Protein AF-A0A661HSV6-F1 (afdb_monomer_lite)

Radius of gyration: 14.15 Å; chains: 1; bounding box: 38×28×32 Å

Secondary structure (DSSP, 8-state):
--TT-EEEEE--TT--------SEEEEE-SSPPHHHHHHHHHHHH-TTSSTTS--S--THHHHHHHHTT-EEEEE-S-HHHHHHHHHHHHHTT-EEEEESSHHHHHHHHHTS----

Structure (mmCIF, N/CA/C/O backbone):
data_AF-A0A661HSV6-F1
#
_entry.id   AF-A0A661HSV6-F1
#
loop_
_atom_site.group_PDB
_atom_site.id
_atom_site.type_symbol
_atom_site.label_atom_id
_atom_site.label_alt_id
_atom_site.label_comp_id
_atom_site.label_asym_id
_atom_site.label_entity_id
_atom_site.label_seq_id
_atom_site.pdbx_PDB_ins_code
_atom_site.Cartn_x
_atom_site.Cartn_y
_atom_site.Cartn_z
_atom_site.occupancy
_atom_site.B_iso_or_equiv
_atom_site.auth_seq_id
_atom_site.auth_comp_id
_atom_site.auth_asym_id
_atom_site.auth_atom_id
_atom_site.pdbx_PDB_model_num
ATOM 1 N N . MET A 1 1 ? 2.241 -13.209 13.735 1.00 49.16 1 MET A N 1
ATOM 2 C CA . MET A 1 1 ? 1.750 -12.166 12.814 1.00 49.16 1 MET A CA 1
ATOM 3 C C . MET A 1 1 ? 0.244 -12.245 12.819 1.00 49.16 1 MET A C 1
ATOM 5 O O . MET A 1 1 ? -0.278 -13.346 12.688 1.00 49.16 1 MET A O 1
ATOM 9 N N . ASP A 1 2 ? -0.404 -11.119 13.100 1.00 47.78 2 ASP A N 1
ATOM 10 C CA . ASP A 1 2 ? -1.848 -11.024 13.298 1.00 47.78 2 ASP A CA 1
ATOM 11 C C . ASP A 1 2 ? -2.628 -11.485 12.070 1.00 47.78 2 ASP A C 1
ATOM 13 O O . ASP A 1 2 ? -2.410 -10.986 10.969 1.00 47.78 2 ASP A O 1
ATOM 17 N N . ALA A 1 3 ? -3.604 -12.365 12.287 1.00 53.62 3 ALA A N 1
ATOM 18 C CA . ALA A 1 3 ? -4.570 -12.800 11.275 1.00 53.62 3 ALA A CA 1
ATOM 19 C C . ALA A 1 3 ? -5.486 -11.661 10.764 1.00 53.62 3 ALA A C 1
ATOM 21 O O . ALA A 1 3 ? -6.342 -11.900 9.922 1.00 53.62 3 ALA A O 1
ATOM 22 N N . LYS A 1 4 ? -5.325 -10.435 11.284 1.00 69.62 4 LYS A N 1
ATOM 23 C CA . LYS A 1 4 ? -6.091 -9.239 10.905 1.00 69.62 4 LYS A CA 1
ATOM 24 C C . LYS A 1 4 ? -5.393 -8.339 9.886 1.00 69.62 4 LYS A C 1
ATOM 26 O O . LYS A 1 4 ? -6.044 -7.441 9.371 1.00 69.62 4 LYS A O 1
ATOM 31 N N . LYS A 1 5 ? -4.096 -8.536 9.632 1.00 80.12 5 LYS A N 1
ATOM 32 C CA . LYS A 1 5 ? -3.353 -7.706 8.679 1.00 80.12 5 LYS A CA 1
ATOM 33 C C . LYS A 1 5 ? -3.493 -8.248 7.265 1.00 80.12 5 LYS A C 1
ATOM 35 O O . LYS A 1 5 ? -3.501 -9.467 7.057 1.00 80.12 5 LYS A O 1
ATOM 40 N N . SER A 1 6 ? -3.551 -7.328 6.320 1.00 88.12 6 SER A N 1
ATOM 41 C CA . SER A 1 6 ? -3.568 -7.610 4.892 1.00 88.12 6 SER A CA 1
ATOM 42 C C . SER A 1 6 ? -2.216 -7.257 4.276 1.00 88.12 6 SER A C 1
ATOM 44 O O . SER A 1 6 ? -1.469 -6.487 4.859 1.00 88.12 6 SER A O 1
ATOM 46 N N . VAL A 1 7 ? -1.876 -7.844 3.130 1.00 89.25 7 VAL A N 1
ATOM 47 C CA . VAL A 1 7 ? -0.679 -7.499 2.350 1.00 89.25 7 VAL A CA 1
ATOM 48 C C . VAL A 1 7 ? -1.051 -7.431 0.877 1.00 89.25 7 VAL A C 1
ATOM 50 O O . VAL A 1 7 ? -1.634 -8.368 0.323 1.00 89.25 7 VAL A O 1
ATOM 53 N N . LEU A 1 8 ? -0.656 -6.342 0.223 1.00 89.94 8 LEU A N 1
ATOM 54 C CA . LEU A 1 8 ? -0.701 -6.208 -1.226 1.00 89.94 8 LEU A CA 1
ATOM 55 C C . LEU A 1 8 ? 0.716 -6.297 -1.792 1.00 89.94 8 LEU A C 1
ATOM 57 O O . LEU A 1 8 ? 1.574 -5.486 -1.462 1.00 89.94 8 LEU A O 1
ATOM 61 N N . ILE A 1 9 ? 0.954 -7.270 -2.665 1.00 89.38 9 ILE A N 1
ATOM 62 C CA . ILE A 1 9 ? 2.234 -7.426 -3.358 1.00 89.38 9 ILE A CA 1
ATOM 63 C C . ILE A 1 9 ? 2.065 -6.960 -4.799 1.00 89.38 9 ILE A C 1
ATOM 65 O O . ILE A 1 9 ? 1.241 -7.497 -5.540 1.00 89.38 9 ILE A O 1
ATOM 69 N N . ILE A 1 10 ? 2.877 -5.990 -5.202 1.00 87.56 10 ILE A N 1
ATOM 70 C CA . ILE A 1 10 ? 2.979 -5.528 -6.583 1.00 87.56 10 ILE A CA 1
ATOM 71 C C . ILE A 1 10 ? 4.306 -6.039 -7.134 1.00 87.56 10 ILE A C 1
ATOM 73 O O . ILE A 1 10 ? 5.365 -5.601 -6.696 1.00 87.56 10 ILE A O 1
ATOM 77 N N . CYS A 1 11 ? 4.266 -7.002 -8.051 1.00 82.75 11 CYS A N 1
ATOM 78 C CA . CYS A 1 11 ? 5.484 -7.589 -8.609 1.00 82.75 11 CYS A CA 1
ATOM 79 C C . CYS A 1 11 ? 5.246 -8.191 -9.995 1.00 82.75 11 CYS A C 1
ATOM 81 O O . CYS A 1 11 ? 4.124 -8.543 -10.345 1.00 82.75 11 CYS A O 1
ATOM 83 N N . ASP A 1 12 ? 6.312 -8.345 -10.779 1.00 79.25 12 ASP A N 1
ATOM 84 C CA . ASP A 1 12 ? 6.247 -9.043 -12.066 1.00 79.25 12 ASP A CA 1
ATOM 85 C C . ASP A 1 12 ? 5.903 -10.537 -11.869 1.00 79.25 12 ASP A C 1
ATOM 87 O O . ASP A 1 12 ? 6.310 -11.165 -10.885 1.00 79.25 12 ASP A O 1
ATOM 91 N N . ILE A 1 13 ? 5.194 -11.134 -12.832 1.00 67.25 13 ILE A N 1
ATOM 92 C CA . ILE A 1 13 ? 4.794 -12.546 -12.849 1.00 67.25 13 ILE A CA 1
ATOM 93 C C . ILE A 1 13 ? 5.990 -13.503 -12.798 1.00 67.25 13 ILE A C 1
ATOM 95 O O . ILE A 1 13 ? 5.830 -14.660 -12.401 1.00 67.25 13 ILE A O 1
ATOM 99 N N . PHE A 1 14 ? 7.177 -13.032 -13.186 1.00 66.50 14 PHE A N 1
ATOM 100 C CA . PHE A 1 14 ? 8.424 -13.791 -13.110 1.00 66.50 14 PHE A CA 1
ATOM 101 C C . PHE A 1 14 ? 9.001 -13.859 -11.686 1.00 66.50 14 PHE A C 1
ATOM 103 O O . PHE A 1 14 ? 9.788 -14.757 -11.390 1.00 66.50 14 PHE A O 1
ATOM 110 N N . MET A 1 15 ? 8.566 -12.988 -10.769 1.00 63.72 15 MET A N 1
ATOM 111 C CA . MET A 1 15 ? 8.971 -12.982 -9.358 1.00 63.72 15 MET A CA 1
ATOM 112 C C . MET A 1 15 ? 7.988 -13.785 -8.489 1.00 63.72 15 MET A C 1
ATOM 114 O O . MET A 1 15 ? 7.386 -13.285 -7.537 1.00 63.72 15 MET A O 1
ATOM 118 N N . ARG A 1 16 ? 7.801 -15.075 -8.797 1.00 61.06 16 ARG A N 1
ATOM 119 C CA . ARG A 1 16 ? 7.007 -15.986 -7.950 1.00 61.06 16 ARG A CA 1
ATOM 120 C C . ARG A 1 16 ? 7.857 -16.588 -6.834 1.00 61.06 16 ARG A C 1
ATOM 122 O O . ARG A 1 16 ? 8.198 -17.763 -6.865 1.00 61.06 16 ARG A O 1
ATOM 129 N N . GLY A 1 17 ? 8.164 -15.779 -5.825 1.00 66.31 17 GLY A N 1
ATOM 130 C CA . GLY A 1 17 ? 8.555 -16.297 -4.513 1.00 66.31 17 GLY A CA 1
ATOM 131 C C . GLY A 1 17 ? 7.337 -16.813 -3.739 1.00 66.31 17 GLY A C 1
ATOM 132 O O . GLY A 1 17 ? 6.224 -16.279 -3.882 1.00 66.31 17 GLY A O 1
ATOM 133 N N . GLU A 1 18 ? 7.534 -17.836 -2.904 1.00 70.38 18 GLU A N 1
ATOM 134 C CA . GLU A 1 18 ? 6.531 -18.231 -1.912 1.00 70.38 18 GLU A CA 1
ATOM 135 C C . GLU A 1 18 ? 6.307 -17.072 -0.932 1.00 70.38 18 GLU A C 1
ATOM 137 O O . GLU A 1 18 ? 7.252 -16.520 -0.369 1.00 70.38 18 GLU A O 1
ATOM 142 N N . CYS A 1 19 ? 5.047 -16.675 -0.738 1.00 77.19 19 CYS A N 1
ATOM 143 C CA . CYS A 1 19 ? 4.696 -15.730 0.316 1.00 77.19 19 CYS A CA 1
ATOM 144 C C . CYS A 1 19 ? 4.299 -16.538 1.548 1.00 77.19 19 CYS A C 1
ATOM 146 O O . CYS A 1 19 ? 3.305 -17.257 1.522 1.00 77.19 19 CYS A O 1
ATOM 148 N N . ILE A 1 20 ? 5.076 -16.410 2.620 1.00 82.31 20 ILE A N 1
ATOM 149 C CA . ILE A 1 20 ? 4.834 -17.097 3.898 1.00 82.31 20 ILE A CA 1
ATOM 150 C C . ILE A 1 20 ? 3.917 -16.299 4.843 1.00 82.31 20 ILE A C 1
ATOM 152 O O . ILE A 1 20 ? 3.734 -16.675 6.004 1.00 82.31 20 ILE A O 1
ATOM 156 N N . PHE A 1 21 ? 3.359 -15.179 4.372 1.00 83.31 21 PHE A N 1
ATOM 157 C CA . PHE A 1 21 ? 2.415 -14.371 5.137 1.00 83.31 21 PHE A CA 1
ATOM 158 C C . PHE A 1 21 ? 1.111 -15.148 5.347 1.00 83.31 21 PHE A C 1
ATOM 160 O O . PHE A 1 21 ? 0.534 -15.671 4.400 1.00 83.31 21 PHE A O 1
ATOM 167 N N . LYS A 1 22 ? 0.653 -15.231 6.601 1.00 80.06 22 LYS A N 1
ATOM 168 C CA . LYS A 1 22 ? -0.500 -16.060 6.997 1.00 80.06 22 LYS A CA 1
ATOM 169 C C . LYS A 1 22 ? -1.848 -15.321 7.022 1.00 80.06 22 LYS A C 1
ATOM 171 O O . LYS A 1 22 ? -2.850 -15.949 7.343 1.00 80.06 22 LYS A O 1
ATOM 176 N N . GLY A 1 23 ? -1.867 -14.012 6.771 1.00 80.00 23 GLY A N 1
ATOM 177 C CA . GLY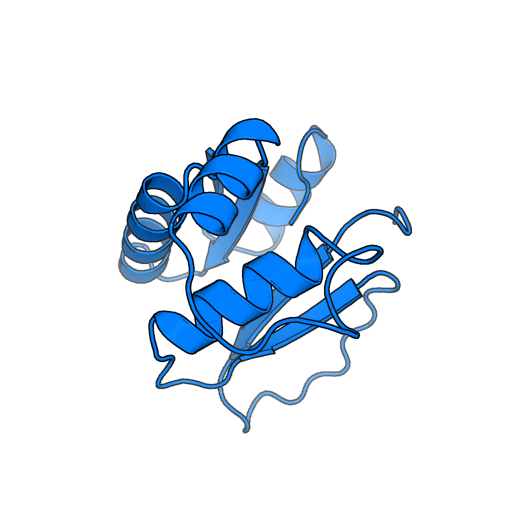 A 1 23 ? -3.095 -13.212 6.672 1.00 80.00 23 GLY A CA 1
ATOM 178 C C . GLY A 1 23 ? -3.608 -13.099 5.232 1.00 80.00 23 GLY A C 1
ATOM 179 O O . GLY A 1 23 ? -3.255 -13.910 4.376 1.00 80.00 23 GLY A O 1
ATOM 180 N N . ASN A 1 24 ? -4.416 -12.075 4.956 1.00 85.38 24 ASN A N 1
ATOM 181 C CA . ASN A 1 24 ? -4.962 -11.840 3.618 1.00 85.38 24 ASN A CA 1
ATOM 182 C C . ASN A 1 24 ? -3.878 -11.298 2.683 1.00 85.38 24 ASN A C 1
ATOM 184 O O . ASN A 1 24 ? -3.264 -10.276 2.978 1.00 85.38 24 ASN A O 1
ATOM 188 N N . VAL A 1 25 ? -3.651 -11.960 1.548 1.00 87.69 25 VAL A N 1
ATOM 189 C CA . VAL A 1 25 ? -2.652 -11.536 0.557 1.00 87.69 25 VAL A CA 1
ATOM 190 C C . VAL A 1 25 ? -3.308 -11.373 -0.804 1.00 87.69 25 VAL A C 1
ATOM 192 O O . VAL A 1 25 ? -3.933 -12.305 -1.309 1.00 87.69 25 VAL A O 1
ATOM 195 N N . LYS A 1 26 ? -3.092 -10.221 -1.438 1.00 88.94 26 LYS A N 1
ATOM 196 C CA . LYS A 1 26 ? -3.383 -9.995 -2.858 1.00 88.94 26 LYS A CA 1
ATOM 197 C C . LYS A 1 26 ? -2.094 -9.735 -3.619 1.00 88.94 26 LYS A C 1
ATOM 199 O O . LYS A 1 26 ? -1.133 -9.191 -3.080 1.00 88.94 26 LYS A O 1
ATOM 204 N N . ARG A 1 27 ? -2.084 -10.136 -4.889 1.00 89.19 27 ARG A N 1
ATOM 205 C CA . ARG A 1 27 ? -0.983 -9.878 -5.817 1.00 89.19 27 ARG A CA 1
ATOM 206 C C . ARG A 1 27 ? -1.510 -9.170 -7.053 1.00 89.19 27 ARG A C 1
ATOM 208 O O . ARG A 1 27 ? -2.505 -9.619 -7.619 1.00 89.19 27 ARG A O 1
ATOM 215 N N . LEU A 1 28 ? -0.830 -8.110 -7.469 1.00 88.38 28 LEU A N 1
ATOM 216 C CA . LEU A 1 28 ? -1.075 -7.411 -8.725 1.00 88.38 28 LEU A CA 1
ATOM 217 C C . LEU A 1 28 ? 0.194 -7.444 -9.570 1.00 88.38 28 LEU A C 1
ATOM 219 O O . LEU A 1 28 ? 1.297 -7.268 -9.051 1.00 88.38 28 LEU A O 1
ATOM 223 N N . ASN A 1 29 ? 0.021 -7.662 -10.871 1.00 86.12 29 ASN A N 1
ATOM 224 C CA . ASN A 1 29 ? 1.128 -7.677 -11.817 1.00 86.12 29 ASN A CA 1
ATOM 225 C C . ASN A 1 29 ? 1.121 -6.368 -12.616 1.00 86.12 29 ASN A C 1
ATOM 227 O O . ASN A 1 29 ? 0.065 -5.987 -13.120 1.00 86.12 29 ASN A O 1
ATOM 231 N N . PRO A 1 30 ? 2.266 -5.689 -12.769 1.00 82.75 30 PRO A N 1
ATOM 232 C CA . PRO A 1 30 ? 2.394 -4.585 -13.710 1.00 82.75 30 PRO A CA 1
ATOM 233 C C . PRO A 1 30 ? 2.087 -5.007 -15.165 1.00 82.75 30 PRO A C 1
ATOM 235 O O . PRO A 1 30 ? 2.393 -6.141 -15.539 1.00 82.75 30 PRO A O 1
ATOM 238 N N . PRO A 1 31 ? 1.550 -4.104 -16.010 1.00 84.50 31 PRO A N 1
ATOM 239 C CA . PRO A 1 31 ? 1.111 -2.748 -15.676 1.00 84.50 31 PRO A CA 1
ATOM 240 C C . PRO A 1 31 ? -0.198 -2.770 -14.874 1.00 84.50 31 PRO A C 1
ATOM 242 O O . PRO A 1 31 ? -1.154 -3.423 -15.271 1.00 84.50 31 PRO A O 1
ATOM 245 N N . ILE A 1 32 ? -0.238 -2.035 -13.760 1.00 82.25 32 ILE A N 1
ATOM 246 C CA . ILE A 1 32 ? -1.409 -1.996 -12.875 1.00 82.25 32 ILE A CA 1
ATOM 247 C C . ILE A 1 32 ? -2.334 -0.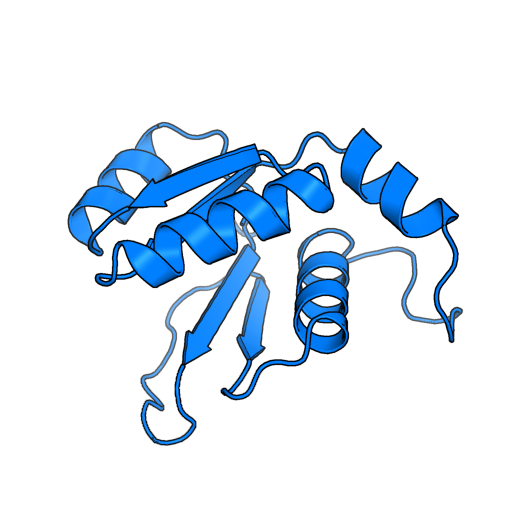869 -13.310 1.00 82.25 32 ILE A C 1
ATOM 249 O O . ILE A 1 32 ? -1.926 0.296 -13.348 1.00 82.25 32 ILE A O 1
ATOM 253 N N . LEU A 1 33 ? -3.592 -1.199 -13.592 1.00 81.06 33 LEU A N 1
ATOM 254 C CA . LEU A 1 33 ? -4.625 -0.194 -13.795 1.00 81.06 33 LEU A CA 1
ATOM 255 C C . LEU A 1 33 ? -5.071 0.381 -12.438 1.00 81.06 33 LEU A C 1
ATOM 257 O O . LEU A 1 33 ? -5.215 -0.371 -11.471 1.00 81.06 33 LEU A O 1
ATOM 261 N N . PRO A 1 34 ? -5.375 1.691 -12.341 1.00 76.12 34 PRO A N 1
ATOM 262 C CA . PRO A 1 34 ? -5.858 2.289 -11.093 1.00 76.12 34 PRO A CA 1
ATOM 263 C C . PRO A 1 34 ? -7.080 1.577 -10.495 1.00 76.12 34 PRO A C 1
ATOM 265 O O . PRO A 1 34 ? -7.207 1.487 -9.277 1.00 76.12 34 PRO A O 1
ATOM 268 N N . THR A 1 35 ? -7.957 1.037 -11.346 1.00 78.50 35 THR A N 1
ATOM 269 C CA . THR A 1 35 ? -9.136 0.267 -10.928 1.00 78.50 35 THR A CA 1
ATOM 270 C C . THR A 1 35 ? -8.762 -1.060 -10.275 1.00 78.50 35 THR A C 1
ATOM 272 O O . THR A 1 35 ? -9.342 -1.410 -9.258 1.00 78.50 35 THR A O 1
ATOM 275 N N . GLU A 1 36 ? -7.757 -1.769 -10.795 1.00 84.12 36 GLU A N 1
ATOM 276 C CA . GLU A 1 36 ? -7.307 -3.051 -10.231 1.00 84.12 36 GLU A CA 1
ATOM 277 C C . GLU A 1 36 ? -6.660 -2.864 -8.858 1.00 84.12 36 GLU A C 1
ATOM 279 O O . GLU A 1 36 ? -6.860 -3.670 -7.949 1.00 84.12 36 GLU A O 1
ATOM 284 N N . LEU A 1 37 ? -5.902 -1.776 -8.697 1.00 83.06 37 LEU A N 1
ATOM 285 C CA . LEU A 1 37 ? -5.325 -1.401 -7.411 1.00 83.06 37 LEU A CA 1
ATOM 286 C C . LEU A 1 37 ? -6.409 -1.046 -6.395 1.00 83.06 37 LEU A C 1
ATOM 288 O O . LEU A 1 37 ? -6.363 -1.512 -5.259 1.00 83.06 37 LEU A O 1
ATOM 292 N N . TYR A 1 38 ? -7.405 -0.268 -6.814 1.00 80.56 38 TYR A N 1
ATOM 293 C CA . TYR A 1 38 ? -8.544 0.066 -5.970 1.00 80.56 38 TYR A CA 1
ATOM 294 C C . TYR A 1 38 ? -9.306 -1.182 -5.512 1.00 80.56 38 TYR A C 1
ATOM 296 O O . TYR A 1 38 ? -9.500 -1.367 -4.312 1.00 80.56 38 TYR A O 1
ATOM 304 N N . ASP A 1 39 ? -9.674 -2.064 -6.443 1.00 82.19 39 ASP A N 1
ATOM 305 C CA . ASP A 1 39 ? -10.426 -3.283 -6.138 1.00 82.19 39 ASP A CA 1
ATOM 306 C C . ASP A 1 39 ? -9.647 -4.181 -5.165 1.00 82.19 39 ASP A C 1
ATOM 308 O O . ASP A 1 39 ? -10.198 -4.673 -4.180 1.00 82.19 39 ASP A O 1
ATOM 312 N N . ALA A 1 40 ? -8.331 -4.322 -5.366 1.00 86.50 40 ALA A N 1
ATOM 313 C CA . ALA A 1 40 ? -7.480 -5.069 -4.447 1.00 86.50 40 ALA A CA 1
ATOM 314 C C . ALA A 1 40 ? -7.462 -4.464 -3.033 1.00 86.50 40 ALA A C 1
ATOM 316 O O . ALA A 1 40 ? -7.524 -5.207 -2.054 1.00 86.50 40 ALA A O 1
ATOM 317 N N . LEU A 1 41 ? -7.397 -3.135 -2.911 1.00 82.81 41 LEU A N 1
ATOM 318 C CA . LEU A 1 41 ? -7.429 -2.451 -1.616 1.00 82.81 41 LEU A CA 1
ATOM 319 C C . LEU A 1 41 ? -8.787 -2.609 -0.923 1.00 82.81 41 LEU A C 1
ATOM 321 O O . LEU A 1 41 ? -8.823 -2.877 0.278 1.00 82.81 41 LEU A O 1
ATOM 325 N N . VAL A 1 42 ? -9.897 -2.494 -1.658 1.00 78.88 42 VAL A N 1
ATOM 326 C CA . VAL A 1 42 ? -11.253 -2.723 -1.126 1.00 78.88 42 VAL A CA 1
ATOM 327 C C . VAL A 1 42 ? -11.363 -4.141 -0.572 1.00 78.88 42 VAL A C 1
ATOM 329 O O . VAL A 1 42 ? -11.735 -4.328 0.584 1.00 78.88 42 VAL A O 1
ATOM 332 N N . GLU A 1 43 ? -10.981 -5.145 -1.360 1.00 81.06 43 GLU A N 1
ATOM 333 C CA . GLU A 1 43 ? -11.065 -6.548 -0.949 1.00 81.06 43 GLU A CA 1
ATOM 334 C C . GLU A 1 43 ? -10.205 -6.853 0.287 1.00 81.06 43 GLU A C 1
ATOM 336 O O . GLU A 1 43 ? -10.639 -7.574 1.186 1.00 81.06 43 GLU A O 1
ATOM 341 N N . LEU A 1 44 ? -9.002 -6.276 0.374 1.00 83.38 44 LEU A N 1
ATOM 342 C CA . LEU A 1 44 ? -8.112 -6.462 1.523 1.00 83.38 44 LEU A CA 1
ATOM 343 C C . LEU A 1 44 ? -8.611 -5.774 2.803 1.00 83.38 44 LEU A C 1
ATOM 345 O O . LEU A 1 44 ? -8.230 -6.189 3.899 1.00 83.38 44 LEU A O 1
ATOM 349 N N . THR A 1 45 ? -9.430 -4.729 2.688 1.00 76.00 45 THR A N 1
ATOM 350 C CA . THR A 1 45 ? -9.843 -3.869 3.816 1.00 76.00 45 THR A CA 1
ATOM 351 C C . THR A 1 45 ? -11.307 -4.047 4.218 1.00 76.00 45 THR A C 1
ATOM 353 O O . THR A 1 45 ? -11.730 -3.610 5.297 1.00 76.00 45 THR A O 1
ATOM 356 N N . MET A 1 46 ? -12.099 -4.725 3.386 1.00 73.81 46 MET A N 1
ATOM 357 C CA . MET A 1 46 ? -13.518 -5.000 3.609 1.00 73.81 46 MET A CA 1
ATOM 358 C C . MET A 1 46 ? -13.835 -6.493 3.432 1.00 73.81 46 MET A C 1
ATOM 360 O O . MET A 1 46 ? -14.604 -6.854 2.543 1.00 73.81 46 MET A O 1
ATOM 364 N N . PRO A 1 47 ? -13.297 -7.389 4.286 1.00 60.25 47 PRO A N 1
ATOM 365 C CA . PRO A 1 47 ? -13.323 -8.819 3.989 1.00 60.25 47 PRO A CA 1
ATOM 366 C C . PRO A 1 47 ? -14.714 -9.473 4.060 1.00 60.25 47 PRO A C 1
ATOM 368 O O . PRO A 1 47 ? -14.849 -10.594 3.590 1.00 60.25 47 PRO A O 1
ATOM 371 N N . ASN A 1 48 ? -15.733 -8.832 4.664 1.00 55.00 48 ASN A N 1
ATOM 372 C CA . ASN A 1 48 ? -16.899 -9.565 5.184 1.00 55.00 48 ASN A CA 1
ATOM 373 C C . ASN A 1 48 ? -18.319 -9.065 4.840 1.00 55.00 48 ASN A C 1
ATOM 375 O O . ASN A 1 48 ? -19.249 -9.695 5.327 1.00 55.00 48 ASN A O 1
ATOM 379 N N . GLU A 1 49 ? -18.559 -8.038 4.007 1.00 51.84 49 GLU A N 1
ATOM 380 C CA . GLU A 1 49 ? -19.964 -7.606 3.755 1.00 51.84 49 GLU A CA 1
ATOM 381 C C . GLU A 1 49 ? -20.371 -7.225 2.314 1.00 51.84 49 GLU A C 1
ATOM 383 O O . GLU A 1 49 ? -21.536 -6.904 2.103 1.00 51.84 49 GLU A O 1
ATOM 388 N N . VAL A 1 50 ? -19.510 -7.295 1.285 1.00 49.00 50 VAL A N 1
ATOM 389 C CA . VAL A 1 50 ? -19.866 -6.683 -0.029 1.00 49.00 50 VAL A CA 1
ATOM 390 C C . VAL A 1 50 ? -19.838 -7.632 -1.240 1.00 49.00 50 VAL A C 1
ATOM 392 O O . VAL A 1 50 ? -20.390 -7.308 -2.292 1.00 49.00 50 VAL A O 1
ATOM 395 N N . ILE A 1 51 ? -19.257 -8.830 -1.135 1.00 49.69 51 ILE A N 1
ATOM 396 C CA . ILE A 1 51 ? -18.860 -9.582 -2.343 1.00 49.69 51 ILE A CA 1
ATOM 397 C C . ILE A 1 51 ? -20.032 -10.300 -3.045 1.00 49.69 51 ILE A C 1
ATOM 399 O O . ILE A 1 51 ? -19.995 -10.460 -4.264 1.00 49.69 51 ILE A O 1
ATOM 403 N N . GLU A 1 52 ? -21.122 -10.653 -2.353 1.00 44.16 52 GLU A N 1
ATOM 404 C CA . GLU A 1 52 ? -22.267 -11.302 -3.024 1.00 44.16 52 GLU A CA 1
ATOM 405 C C . GLU A 1 52 ? -23.153 -10.333 -3.825 1.00 44.16 52 GLU A C 1
ATOM 407 O O . GLU A 1 52 ? -23.933 -10.767 -4.675 1.00 44.16 52 GLU A O 1
ATOM 412 N N . SER A 1 53 ? -23.015 -9.016 -3.643 1.00 43.25 53 SER A N 1
ATOM 413 C CA . SER A 1 53 ? -23.874 -8.058 -4.338 1.00 43.25 53 SER A CA 1
ATOM 414 C C . SER A 1 53 ? -23.224 -6.690 -4.529 1.00 43.25 53 SER A C 1
ATOM 416 O O . SER A 1 53 ? -23.628 -5.734 -3.875 1.00 43.25 53 SER A O 1
ATOM 418 N N . LYS A 1 54 ? -22.266 -6.544 -5.451 1.00 44.91 54 LYS A N 1
ATOM 419 C CA . LYS A 1 54 ? -22.119 -5.294 -6.227 1.00 44.91 54 LYS A CA 1
ATOM 420 C C . LYS A 1 54 ? -21.086 -5.422 -7.338 1.00 44.91 54 LYS A C 1
ATOM 422 O O . LYS A 1 54 ? -19.886 -5.265 -7.155 1.00 44.91 54 LYS A O 1
ATOM 427 N N . LYS A 1 55 ? -21.608 -5.587 -8.551 1.00 46.91 55 LYS A N 1
ATOM 428 C CA . LYS A 1 55 ? -21.021 -4.920 -9.710 1.00 46.91 55 LYS A CA 1
ATOM 429 C C . LYS A 1 55 ? -21.070 -3.404 -9.464 1.00 46.91 55 LYS A C 1
ATOM 431 O O . LYS A 1 55 ? -22.144 -2.887 -9.171 1.00 46.91 55 LYS A O 1
ATOM 436 N N . LEU A 1 56 ? -19.941 -2.749 -9.731 1.00 49.44 56 LEU A N 1
ATOM 437 C CA . LEU A 1 56 ? -19.785 -1.354 -10.170 1.00 49.44 56 LEU A CA 1
ATOM 438 C C . LEU A 1 56 ? -19.697 -0.262 -9.088 1.00 49.44 56 LEU A C 1
ATOM 440 O O . LEU A 1 56 ? -20.640 0.013 -8.353 1.00 49.44 56 LEU A O 1
ATOM 444 N N . TYR A 1 57 ? -18.529 0.390 -9.102 1.00 52.16 57 TYR A N 1
ATOM 445 C CA . TYR A 1 57 ? -18.272 1.820 -8.902 1.0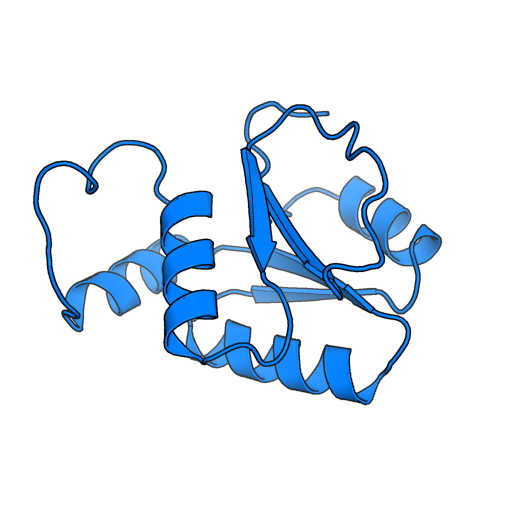0 52.16 57 TYR A CA 1
ATOM 446 C C . TYR A 1 57 ? -19.458 2.631 -8.362 1.00 52.16 57 TYR A C 1
ATOM 448 O O . TYR A 1 57 ? -20.313 3.083 -9.121 1.00 52.16 57 TYR A O 1
ATOM 456 N N . SER A 1 58 ? -19.478 2.882 -7.055 1.00 53.09 58 SER A N 1
ATOM 457 C CA . SER A 1 58 ? -20.273 3.981 -6.507 1.00 53.09 58 SER A CA 1
ATOM 458 C C . SER A 1 58 ? -19.397 4.823 -5.589 1.00 53.09 58 SER A C 1
ATOM 460 O O . SER A 1 58 ? -18.580 4.272 -4.849 1.00 53.09 58 SER A O 1
ATOM 462 N N . GLU A 1 59 ? -19.570 6.143 -5.642 1.00 54.66 59 GLU A N 1
ATOM 463 C CA . GLU A 1 59 ? -18.891 7.132 -4.789 1.00 54.66 59 GLU A CA 1
ATOM 464 C C . GLU A 1 59 ? -18.969 6.762 -3.293 1.00 54.66 59 GLU A C 1
ATOM 466 O O . GLU A 1 59 ? -18.025 7.009 -2.542 1.00 54.66 59 GLU A O 1
ATOM 471 N N . ASN A 1 60 ? -20.026 6.044 -2.894 1.00 52.38 60 ASN A N 1
ATOM 472 C CA . ASN A 1 60 ? -20.248 5.531 -1.540 1.00 52.38 60 ASN A CA 1
ATOM 473 C C . ASN A 1 60 ? -19.095 4.655 -1.009 1.00 52.38 60 ASN A C 1
ATOM 475 O O . ASN A 1 60 ? -18.793 4.705 0.180 1.00 52.38 60 ASN A O 1
ATOM 479 N N . ASN A 1 61 ? -18.406 3.890 -1.864 1.00 56.78 61 ASN A N 1
ATOM 480 C CA . ASN A 1 61 ? -17.312 3.014 -1.419 1.00 56.78 61 ASN A CA 1
ATOM 481 C C . ASN A 1 61 ? -16.033 3.811 -1.083 1.00 56.78 61 ASN A C 1
ATOM 483 O O . ASN A 1 61 ? -15.222 3.377 -0.266 1.00 56.78 61 ASN A O 1
ATOM 487 N N . ILE A 1 62 ? -15.832 4.980 -1.708 1.00 59.50 62 ILE A N 1
ATOM 488 C CA . ILE A 1 62 ? -14.700 5.870 -1.400 1.00 59.50 62 ILE A CA 1
ATOM 489 C C . ILE A 1 62 ? -14.908 6.516 -0.029 1.00 59.50 62 ILE A C 1
ATOM 491 O O . ILE A 1 62 ? -13.962 6.621 0.752 1.00 59.50 62 ILE A O 1
ATOM 495 N N . GLU A 1 63 ? -16.136 6.936 0.279 1.00 61.44 63 GLU A N 1
ATOM 496 C CA . GLU A 1 63 ? -16.471 7.471 1.602 1.00 61.44 63 GLU A CA 1
ATOM 497 C C . GLU A 1 63 ? -16.297 6.421 2.703 1.00 61.44 63 GLU A C 1
ATOM 499 O O . GLU A 1 63 ? -15.799 6.738 3.781 1.00 61.44 63 GLU A O 1
ATOM 504 N N . GLU A 1 64 ? -16.615 5.158 2.420 1.00 61.25 64 GLU A N 1
ATOM 505 C CA . GLU A 1 64 ? -16.492 4.070 3.388 1.00 61.25 64 GLU A CA 1
ATOM 506 C C . GLU A 1 64 ? -15.027 3.713 3.712 1.00 61.25 64 GLU A C 1
ATOM 508 O O . GLU A 1 64 ? -14.684 3.504 4.877 1.00 61.25 64 GLU A O 1
ATOM 513 N N . ILE A 1 65 ? -14.128 3.722 2.717 1.00 59.56 65 ILE A N 1
ATOM 514 C CA . ILE A 1 65 ? -12.676 3.602 2.959 1.00 59.56 65 ILE A CA 1
ATOM 515 C C . ILE A 1 65 ? -12.172 4.794 3.777 1.00 59.56 65 ILE A C 1
ATOM 517 O O . ILE A 1 65 ? -11.477 4.604 4.778 1.00 59.56 65 ILE A O 1
ATOM 521 N N . LYS A 1 66 ? -12.561 6.019 3.396 1.00 60.09 66 LYS A N 1
ATOM 522 C CA . LYS A 1 66 ? -12.205 7.245 4.128 1.00 60.09 66 LYS A CA 1
ATOM 523 C C . LYS A 1 66 ? -12.668 7.200 5.586 1.00 60.09 66 LYS A C 1
ATOM 525 O O . LYS A 1 66 ? -11.938 7.640 6.468 1.00 60.09 66 LYS A O 1
ATOM 530 N N . ALA A 1 67 ? -13.842 6.632 5.860 1.00 57.31 67 ALA A N 1
ATOM 531 C CA . ALA A 1 67 ? -14.388 6.519 7.210 1.00 57.31 67 ALA A CA 1
ATOM 532 C C . ALA A 1 67 ? -13.575 5.580 8.121 1.00 57.31 67 ALA A C 1
ATOM 534 O O . ALA A 1 67 ? -13.539 5.783 9.338 1.00 57.31 67 ALA A O 1
ATOM 535 N N . LYS A 1 68 ? -12.885 4.578 7.558 1.00 66.62 68 LYS A N 1
ATOM 536 C CA . LYS A 1 68 ? -12.112 3.592 8.331 1.00 66.62 68 LYS A CA 1
ATOM 537 C C . LYS A 1 68 ? -10.743 4.081 8.813 1.00 66.62 68 LYS A C 1
ATOM 539 O O . LYS A 1 68 ? -10.156 3.392 9.638 1.00 66.62 68 LYS A O 1
ATOM 544 N N . HIS A 1 69 ? -10.259 5.244 8.361 1.00 76.06 69 HIS A N 1
ATOM 545 C CA . HIS A 1 69 ? -8.958 5.808 8.766 1.00 76.06 69 HIS A CA 1
ATOM 546 C C . HIS A 1 69 ? -7.804 4.791 8.664 1.00 76.06 69 HIS A C 1
ATOM 548 O O . HIS A 1 69 ? -7.014 4.629 9.593 1.00 76.06 69 HIS A O 1
ATOM 554 N N . LEU A 1 70 ? -7.736 4.076 7.539 1.00 85.81 70 LEU A N 1
ATOM 555 C CA . LEU A 1 70 ? -6.756 3.011 7.331 1.00 85.81 70 LEU A CA 1
ATOM 556 C C . LEU A 1 70 ? -5.339 3.562 7.197 1.00 85.81 70 LEU A C 1
ATOM 558 O O . LEU A 1 70 ? -5.138 4.651 6.652 1.00 85.81 70 LEU A O 1
ATOM 562 N N . THR A 1 71 ? -4.361 2.764 7.619 1.00 90.75 71 THR A N 1
ATOM 563 C CA . THR A 1 71 ? -2.938 3.053 7.425 1.00 90.75 71 THR A CA 1
ATOM 564 C C . THR A 1 71 ? -2.241 1.910 6.694 1.00 90.75 71 THR A C 1
ATOM 566 O O . THR A 1 71 ? -2.275 0.761 7.137 1.00 90.75 71 THR A O 1
ATOM 569 N N . ALA A 1 72 ? -1.581 2.235 5.585 1.00 91.94 72 ALA A N 1
ATOM 570 C CA . ALA A 1 72 ? -0.804 1.307 4.776 1.00 91.94 72 ALA A CA 1
ATOM 571 C C . ALA A 1 72 ? 0.704 1.547 4.934 1.00 91.94 72 ALA A C 1
ATOM 573 O O . ALA A 1 72 ? 1.163 2.690 4.941 1.00 91.94 72 ALA A O 1
ATOM 574 N N . LEU A 1 73 ? 1.479 0.47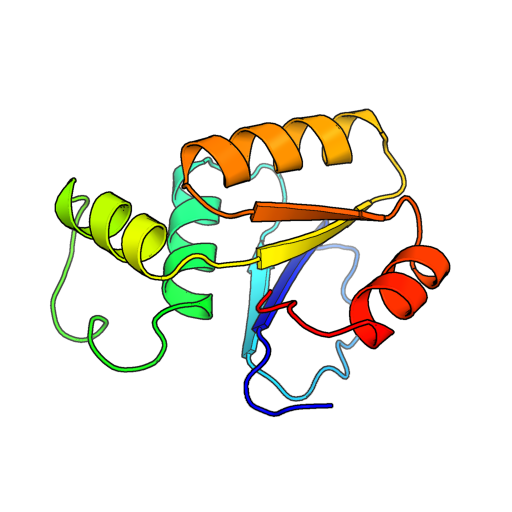0 5.007 1.00 94.31 73 LEU A N 1
ATOM 575 C CA . LEU A 1 73 ? 2.932 0.490 4.905 1.00 94.31 73 LEU A CA 1
ATOM 576 C C . LEU A 1 73 ? 3.344 0.122 3.480 1.00 94.31 73 LEU A C 1
ATOM 578 O O . LEU A 1 73 ? 3.158 -1.007 3.034 1.00 94.31 73 LEU A O 1
ATOM 582 N N . VAL A 1 74 ? 3.959 1.063 2.770 1.00 94.12 74 VAL A N 1
ATOM 583 C CA . VAL A 1 74 ? 4.477 0.831 1.419 1.00 94.12 74 VAL A CA 1
ATOM 584 C C . VAL A 1 74 ? 5.980 0.605 1.489 1.00 94.12 74 VAL A C 1
ATOM 586 O O . VAL A 1 74 ? 6.706 1.482 1.950 1.00 94.12 74 VAL A O 1
ATOM 589 N N . ALA A 1 75 ? 6.446 -0.542 0.997 1.00 94.44 75 ALA A N 1
ATOM 590 C CA . ALA A 1 75 ? 7.865 -0.872 0.906 1.00 94.44 75 ALA A CA 1
ATOM 591 C C . ALA A 1 75 ? 8.297 -1.016 -0.561 1.00 94.44 75 ALA A C 1
ATOM 593 O O . ALA A 1 75 ? 7.795 -1.894 -1.260 1.00 94.44 75 ALA A O 1
ATOM 594 N N . ASP A 1 76 ? 9.212 -0.162 -1.020 1.00 93.06 76 ASP A N 1
ATOM 595 C CA . ASP A 1 76 ? 9.749 -0.157 -2.388 1.00 93.06 76 ASP A CA 1
ATOM 596 C C . ASP A 1 76 ? 11.120 0.548 -2.390 1.00 93.06 76 ASP A C 1
ATOM 598 O O . ASP A 1 76 ? 11.296 1.558 -1.707 1.00 93.06 76 ASP A O 1
ATOM 602 N N . ASP A 1 77 ? 12.100 0.028 -3.129 1.00 93.25 77 ASP A N 1
ATOM 603 C CA . ASP A 1 77 ? 13.453 0.602 -3.204 1.00 93.25 77 ASP A CA 1
ATOM 604 C C . ASP A 1 77 ? 13.544 1.824 -4.138 1.00 93.25 77 ASP A C 1
ATOM 606 O O . ASP A 1 77 ? 14.502 2.604 -4.087 1.00 93.25 77 ASP A O 1
ATOM 610 N N . SER A 1 78 ? 12.509 2.062 -4.944 1.00 94.06 78 SER A N 1
ATOM 611 C CA . SER A 1 78 ? 12.355 3.239 -5.787 1.00 94.06 78 SER A CA 1
ATOM 612 C C . SER A 1 78 ? 11.603 4.358 -5.063 1.00 94.06 78 SER A C 1
ATOM 614 O O . SER A 1 78 ? 10.391 4.309 -4.840 1.00 94.06 78 SER A O 1
ATOM 616 N N . LEU A 1 79 ? 12.296 5.475 -4.809 1.00 93.56 79 LEU A N 1
ATOM 617 C CA . LEU A 1 79 ? 11.684 6.696 -4.258 1.00 93.56 79 LEU A CA 1
ATOM 618 C C . LEU A 1 79 ? 10.523 7.231 -5.114 1.00 93.56 79 LEU A C 1
ATOM 620 O O . LEU A 1 79 ? 9.611 7.875 -4.593 1.00 93.56 79 LEU A O 1
ATOM 624 N N . ILE A 1 80 ? 10.562 6.986 -6.426 1.00 92.88 80 ILE A N 1
ATOM 625 C CA . ILE A 1 80 ? 9.500 7.390 -7.352 1.00 92.88 80 ILE A CA 1
ATOM 626 C C . ILE A 1 80 ? 8.245 6.557 -7.089 1.00 92.88 80 ILE A C 1
ATOM 628 O O . ILE A 1 80 ? 7.159 7.127 -6.984 1.00 92.88 80 ILE A O 1
ATOM 632 N N . ASN A 1 81 ? 8.397 5.240 -6.927 1.00 89.62 81 ASN A N 1
ATOM 633 C CA . ASN A 1 81 ? 7.287 4.335 -6.636 1.00 89.62 81 ASN A CA 1
ATOM 634 C C . ASN A 1 81 ? 6.679 4.643 -5.268 1.00 89.62 81 ASN A C 1
ATOM 636 O O . ASN A 1 81 ? 5.461 4.761 -5.161 1.00 89.62 81 ASN A O 1
ATOM 640 N N . LEU A 1 82 ? 7.518 4.874 -4.252 1.00 94.19 82 LEU A N 1
ATOM 641 C CA . LEU A 1 82 ? 7.064 5.287 -2.923 1.00 94.19 82 LEU A CA 1
ATOM 642 C C . LEU A 1 82 ? 6.233 6.569 -2.974 1.00 94.19 82 LEU A C 1
ATOM 644 O O . LEU A 1 82 ? 5.144 6.630 -2.406 1.00 94.19 82 LEU A O 1
ATOM 648 N N . LYS A 1 83 ? 6.717 7.593 -3.688 1.00 93.25 83 LYS A N 1
ATOM 649 C CA . LYS A 1 83 ? 5.991 8.858 -3.831 1.00 93.25 83 LYS A CA 1
ATOM 650 C C . LYS A 1 83 ? 4.675 8.674 -4.586 1.00 93.25 83 LYS A C 1
ATOM 652 O O . LYS A 1 83 ? 3.657 9.221 -4.172 1.00 93.25 83 LYS A O 1
ATOM 657 N N . PHE A 1 84 ? 4.695 7.920 -5.683 1.00 90.00 84 PHE A N 1
ATOM 658 C CA . PHE A 1 84 ? 3.500 7.632 -6.470 1.00 90.00 84 PHE A CA 1
ATOM 659 C C . PHE A 1 84 ? 2.441 6.909 -5.634 1.00 90.00 84 PHE A C 1
ATOM 661 O O . PHE A 1 84 ? 1.290 7.343 -5.590 1.00 90.00 84 PHE A O 1
ATOM 668 N N . MET A 1 85 ? 2.841 5.851 -4.926 1.00 89.19 85 MET A N 1
ATOM 669 C CA . MET A 1 85 ? 1.936 5.062 -4.098 1.00 89.19 85 MET A CA 1
ATOM 670 C C . MET A 1 85 ? 1.388 5.878 -2.922 1.00 89.19 85 MET A C 1
ATOM 672 O O . MET A 1 85 ? 0.196 5.805 -2.635 1.00 89.19 85 MET A O 1
ATOM 676 N N . GLY A 1 86 ? 2.227 6.711 -2.297 1.00 91.50 86 GLY A N 1
ATOM 677 C CA . GLY A 1 86 ? 1.813 7.632 -1.238 1.00 91.50 86 GLY A CA 1
ATOM 678 C C . GLY A 1 86 ? 0.723 8.609 -1.689 1.00 91.50 86 GLY A C 1
ATOM 679 O O . GLY A 1 86 ? -0.309 8.728 -1.031 1.00 91.50 86 GLY A O 1
ATOM 680 N N . GLU A 1 87 ? 0.899 9.275 -2.836 1.00 89.75 87 GLU A N 1
ATOM 681 C CA . GLU A 1 87 ? -0.120 10.199 -3.362 1.00 89.75 87 GLU A CA 1
ATOM 682 C C . GLU A 1 87 ? -1.408 9.472 -3.770 1.00 89.75 87 GLU A C 1
ATOM 684 O O . GLU A 1 87 ? -2.507 9.973 -3.526 1.00 89.75 87 GLU A O 1
ATOM 689 N N . LEU A 1 88 ? -1.298 8.274 -4.347 1.00 84.69 88 LEU A N 1
ATOM 690 C CA . LEU A 1 88 ? -2.464 7.493 -4.744 1.00 84.69 88 LEU A CA 1
ATOM 691 C C . LEU A 1 88 ? -3.300 7.049 -3.536 1.00 84.69 88 LEU A C 1
ATOM 693 O O . LEU A 1 88 ? -4.512 7.261 -3.511 1.00 84.69 88 LEU A O 1
ATOM 697 N N . LEU A 1 89 ? -2.662 6.468 -2.520 1.00 86.62 89 LEU A N 1
ATOM 698 C CA . LEU A 1 89 ? -3.338 6.024 -1.299 1.00 86.62 89 LEU A CA 1
ATOM 699 C C . LEU A 1 89 ? -3.944 7.208 -0.533 1.00 86.62 89 LEU A C 1
ATOM 701 O O . LEU A 1 89 ? -5.068 7.113 -0.040 1.00 86.62 89 LEU A O 1
ATOM 705 N N . LYS A 1 90 ? -3.279 8.366 -0.547 1.00 85.94 90 LYS A N 1
ATOM 706 C CA . LYS A 1 90 ? -3.816 9.614 0.004 1.00 85.94 90 LYS A CA 1
ATOM 707 C C . LYS A 1 90 ? -5.098 10.073 -0.698 1.00 85.94 90 LYS A C 1
ATOM 709 O O . LYS A 1 90 ? -6.031 10.495 -0.017 1.00 85.94 90 LYS A O 1
ATOM 714 N N . VAL A 1 91 ? -5.191 9.972 -2.030 1.00 82.00 91 VAL A N 1
ATOM 715 C CA . VAL A 1 91 ? -6.438 10.263 -2.777 1.00 82.00 91 VAL A CA 1
ATOM 716 C C . VAL A 1 91 ? -7.577 9.337 -2.334 1.00 82.00 91 VAL A C 1
ATOM 718 O O . VAL A 1 91 ? -8.728 9.772 -2.229 1.00 82.00 91 VAL A O 1
ATOM 721 N N . LEU A 1 92 ? -7.248 8.087 -2.003 1.00 76.56 92 LEU A N 1
ATOM 722 C CA . LEU A 1 92 ? -8.185 7.099 -1.468 1.00 76.56 92 LEU A CA 1
ATOM 723 C C . LEU A 1 92 ? -8.507 7.301 0.025 1.00 76.56 92 LEU A C 1
ATOM 725 O O . LEU A 1 92 ? -9.364 6.601 0.555 1.00 76.56 92 LEU A O 1
ATOM 729 N N . GLY A 1 93 ? -7.878 8.271 0.698 1.00 80.62 93 GLY A N 1
ATOM 730 C CA . GLY A 1 93 ? -8.079 8.534 2.125 1.00 80.62 93 GLY A CA 1
ATOM 731 C C . GLY A 1 93 ? -7.363 7.559 3.058 1.00 80.62 93 GLY A C 1
ATOM 732 O O . GLY A 1 93 ? -7.730 7.463 4.225 1.00 80.62 93 GLY A O 1
ATOM 733 N N . ILE A 1 94 ? -6.366 6.837 2.547 1.00 86.38 94 ILE A N 1
ATOM 734 C CA . ILE A 1 94 ? -5.536 5.900 3.302 1.00 86.38 94 ILE A CA 1
ATOM 735 C C . ILE A 1 94 ? -4.255 6.633 3.713 1.00 86.38 94 ILE A C 1
ATOM 737 O O . ILE A 1 94 ? -3.560 7.210 2.875 1.00 86.38 94 ILE A O 1
ATOM 741 N N . SER A 1 95 ? -3.946 6.624 5.009 1.00 91.12 95 SER A N 1
ATOM 742 C CA . SER A 1 95 ? -2.676 7.136 5.531 1.00 91.12 95 SER A CA 1
ATOM 743 C C . SER A 1 95 ? -1.539 6.204 5.126 1.00 91.12 95 SER A C 1
ATOM 745 O O . SER A 1 95 ? -1.733 4.994 5.041 1.00 91.12 95 SER A O 1
ATOM 747 N N . THR A 1 96 ? -0.345 6.739 4.883 1.00 93.38 96 THR A N 1
ATOM 748 C CA . THR A 1 96 ? 0.783 5.927 4.408 1.00 93.38 96 THR A CA 1
ATOM 749 C C . THR A 1 96 ? 2.039 6.143 5.225 1.00 93.38 96 THR A C 1
ATOM 751 O O . THR A 1 96 ? 2.487 7.279 5.375 1.00 93.38 96 THR A O 1
ATOM 754 N N . GLU A 1 97 ? 2.655 5.045 5.638 1.00 96.56 97 GLU A N 1
ATOM 755 C CA . GLU A 1 97 ? 4.050 4.990 6.059 1.00 96.56 97 GLU A CA 1
ATOM 756 C C . GLU A 1 97 ? 4.889 4.426 4.905 1.00 96.56 97 GLU A C 1
ATOM 758 O O . GLU A 1 97 ? 4.469 3.489 4.223 1.00 96.56 97 GLU A O 1
ATOM 763 N N . LEU A 1 98 ? 6.065 5.002 4.656 1.00 96.25 98 LEU A N 1
ATOM 764 C CA . LEU A 1 98 ? 6.919 4.634 3.523 1.00 96.25 98 LEU A CA 1
ATOM 765 C C . LEU A 1 98 ? 8.210 3.989 4.028 1.00 96.25 98 LEU A C 1
ATOM 767 O O . LEU A 1 98 ? 8.834 4.508 4.949 1.00 96.25 98 LEU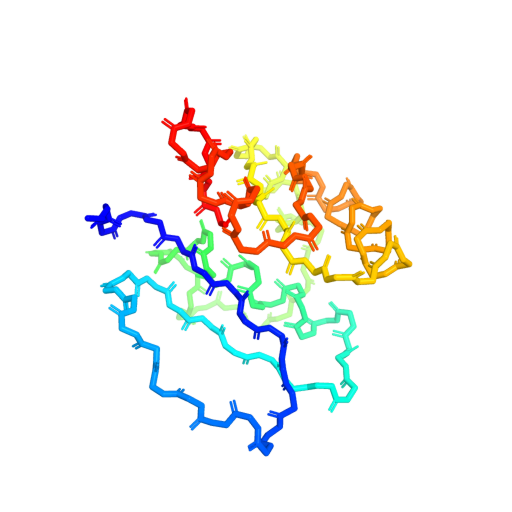 A O 1
ATOM 771 N N . ALA A 1 99 ? 8.625 2.905 3.382 1.00 97.12 99 ALA A N 1
ATOM 772 C CA . ALA A 1 99 ? 9.864 2.190 3.643 1.00 97.12 99 ALA A CA 1
ATOM 773 C C . ALA A 1 99 ? 10.652 1.992 2.344 1.00 97.12 99 ALA A C 1
ATOM 775 O O . ALA A 1 99 ? 10.111 1.536 1.341 1.00 97.12 99 ALA A O 1
ATOM 776 N N . LYS A 1 100 ? 11.944 2.303 2.364 1.00 95.69 100 LYS A N 1
ATOM 777 C CA . LYS A 1 100 ? 12.855 2.193 1.214 1.00 95.69 100 LYS A CA 1
ATOM 778 C C . LYS A 1 100 ? 13.450 0.801 1.055 1.00 95.69 100 LYS A C 1
ATOM 780 O O . LYS A 1 100 ? 14.115 0.523 0.065 1.00 95.69 100 LYS A O 1
ATOM 785 N N . ASP A 1 101 ? 13.256 -0.059 2.046 1.00 93.62 101 ASP A N 1
ATOM 786 C CA . ASP A 1 101 ? 13.678 -1.448 2.015 1.00 93.62 101 ASP A CA 1
ATOM 787 C C . ASP A 1 101 ? 12.884 -2.292 3.027 1.00 93.62 101 ASP A C 1
ATOM 789 O O . ASP A 1 101 ? 12.049 -1.801 3.794 1.00 93.62 101 ASP A O 1
ATOM 793 N N . GLY A 1 102 ? 13.147 -3.601 3.023 1.00 89.69 102 GLY A N 1
ATOM 794 C CA . GLY A 1 102 ? 12.488 -4.542 3.924 1.00 89.69 102 GLY A CA 1
ATOM 795 C C . GLY A 1 102 ? 12.845 -4.360 5.403 1.00 89.69 102 GLY A C 1
ATOM 796 O O . GLY A 1 102 ? 12.020 -4.678 6.259 1.00 89.69 102 GLY A O 1
ATOM 797 N N . ASN A 1 103 ? 14.036 -3.849 5.733 1.00 94.06 103 ASN A N 1
ATOM 798 C CA . ASN A 1 103 ? 14.431 -3.633 7.127 1.00 94.06 103 ASN A CA 1
ATOM 799 C C . ASN A 1 103 ? 13.649 -2.460 7.720 1.00 94.06 103 ASN A C 1
ATOM 801 O O . ASN A 1 103 ? 13.046 -2.609 8.784 1.00 94.06 103 ASN A O 1
ATOM 805 N N . GLU A 1 104 ? 13.581 -1.343 6.996 1.00 95.06 104 GLU A N 1
ATOM 806 C CA . GLU A 1 104 ? 12.777 -0.177 7.368 1.00 95.06 104 GLU A CA 1
ATOM 807 C C . GLU A 1 104 ? 11.294 -0.559 7.499 1.00 95.06 104 GLU A C 1
ATOM 809 O O . GLU A 1 104 ? 10.641 -0.213 8.486 1.00 95.06 104 GLU A O 1
ATOM 814 N N . ALA A 1 105 ? 10.774 -1.377 6.577 1.00 93.62 105 ALA A N 1
ATOM 815 C CA . ALA A 1 105 ? 9.399 -1.868 6.637 1.00 93.62 105 ALA A CA 1
ATOM 816 C C . ALA A 1 105 ? 9.125 -2.685 7.914 1.00 93.62 105 ALA A C 1
ATOM 818 O O . ALA A 1 105 ? 8.110 -2.497 8.590 1.00 93.62 105 ALA A O 1
ATOM 819 N N . ILE A 1 106 ? 10.046 -3.573 8.297 1.00 92.06 106 ILE A N 1
ATOM 820 C CA . ILE A 1 106 ? 9.930 -4.354 9.534 1.00 92.06 106 ILE A CA 1
ATOM 821 C C . ILE A 1 106 ? 9.958 -3.439 10.764 1.00 92.06 106 ILE A C 1
ATOM 823 O O . ILE A 1 106 ? 9.189 -3.653 11.704 1.00 92.06 106 ILE A O 1
ATOM 827 N N . GLU A 1 107 ? 10.834 -2.435 10.787 1.00 94.19 107 GLU A N 1
ATOM 828 C CA . GLU A 1 107 ? 10.925 -1.476 11.892 1.00 94.19 107 GLU A CA 1
ATOM 829 C C . GLU A 1 107 ? 9.648 -0.654 12.047 1.00 94.19 107 GLU A C 1
ATOM 831 O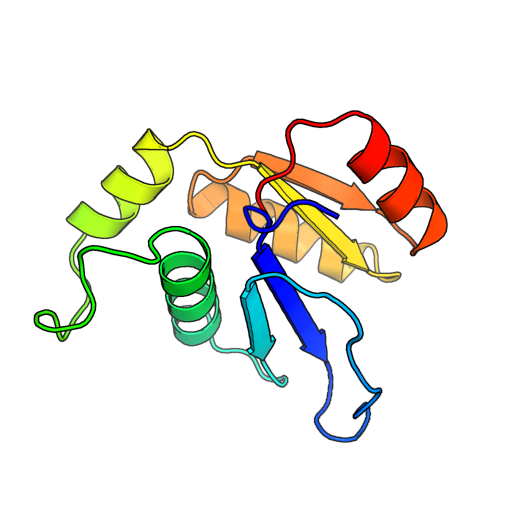 O . GLU A 1 107 ? 9.138 -0.520 13.163 1.00 94.19 107 GLU A O 1
ATOM 836 N N . ILE A 1 108 ? 9.087 -0.163 10.943 1.00 93.81 108 ILE A N 1
ATOM 837 C CA . ILE A 1 108 ? 7.822 0.571 10.949 1.00 93.81 108 ILE A CA 1
ATOM 838 C C . ILE A 1 108 ? 6.677 -0.342 11.394 1.00 93.81 108 ILE A C 1
ATOM 840 O O . ILE A 1 108 ? 5.941 0.004 12.317 1.00 93.81 108 ILE A O 1
ATOM 844 N N . SER A 1 109 ? 6.569 -1.553 10.837 1.00 89.25 109 SER A N 1
ATOM 845 C CA . SER A 1 109 ? 5.498 -2.490 11.194 1.00 89.25 109 SER A CA 1
ATOM 846 C C . SER A 1 109 ? 5.498 -2.873 12.681 1.00 89.25 109 SER A C 1
ATOM 848 O O . SER A 1 109 ? 4.446 -3.263 13.200 1.00 89.25 109 SER A O 1
ATOM 850 N N . LYS A 1 110 ? 6.645 -2.814 13.370 1.00 89.88 110 LYS A N 1
ATOM 851 C CA . LYS A 1 110 ? 6.743 -3.093 14.814 1.00 89.88 110 LYS A CA 1
ATOM 852 C C . LYS A 1 110 ? 6.129 -1.994 15.681 1.00 89.88 110 LYS A C 1
ATOM 854 O O . LYS A 1 110 ? 5.720 -2.294 16.798 1.00 89.88 110 LYS A O 1
ATOM 859 N N . LYS A 1 111 ? 6.045 -0.754 15.185 1.00 88.81 111 LYS A N 1
ATOM 860 C CA . LYS A 1 111 ? 5.439 0.376 15.913 1.00 88.81 111 LYS A CA 1
ATOM 861 C C . LYS A 1 111 ? 3.922 0.210 16.092 1.00 88.81 111 LYS A C 1
ATOM 863 O O . LYS A 1 111 ? 3.349 0.822 16.987 1.00 88.81 111 LYS A O 1
ATOM 868 N N . GLY A 1 112 ? 3.294 -0.667 15.302 1.00 82.94 112 GLY A N 1
ATOM 869 C CA . GLY A 1 112 ? 1.847 -0.895 15.312 1.00 82.94 112 GLY A CA 1
ATOM 870 C C . GLY A 1 112 ? 1.096 0.102 14.426 1.00 82.94 112 GLY A C 1
ATOM 871 O O . GLY A 1 112 ? 1.711 0.921 13.756 1.00 82.94 112 GLY A O 1
ATOM 872 N N . GLY A 1 113 ? -0.236 -0.009 14.385 1.00 85.88 113 GLY A N 1
ATOM 873 C CA . GLY A 1 113 ? -1.089 0.925 13.634 1.00 85.88 113 GLY A CA 1
ATOM 874 C C . GLY A 1 113 ? -1.074 0.768 12.110 1.00 85.88 113 GLY A C 1
ATOM 875 O O . GLY A 1 113 ? -1.544 1.664 11.430 1.00 85.88 113 GLY A O 1
ATOM 876 N N . ILE A 1 114 ? -0.539 -0.339 11.583 1.00 90.00 114 ILE A N 1
ATOM 877 C CA . ILE A 1 114 ? -0.559 -0.670 10.149 1.00 90.00 114 ILE A CA 1
ATOM 878 C C . ILE A 1 114 ? -1.617 -1.741 9.882 1.00 90.00 114 ILE A C 1
ATOM 880 O O . ILE A 1 114 ? -1.559 -2.815 10.501 1.00 90.00 114 ILE A O 1
ATOM 884 N N . ASP A 1 115 ? -2.509 -1.460 8.935 1.00 86.38 115 ASP A N 1
ATOM 885 C CA . ASP A 1 115 ? -3.599 -2.334 8.491 1.00 86.38 115 ASP A CA 1
ATOM 886 C C . ASP A 1 115 ? -3.224 -3.153 7.243 1.00 86.38 115 ASP A C 1
ATOM 888 O O . ASP A 1 115 ? -3.618 -4.322 7.129 1.00 86.38 115 ASP A O 1
ATOM 892 N N . ILE A 1 116 ? -2.450 -2.543 6.332 1.00 86.38 116 ILE A N 1
ATOM 893 C CA . ILE A 1 116 ? -2.046 -3.081 5.018 1.00 86.38 116 ILE A CA 1
ATOM 894 C C . ILE A 1 116 ? -0.534 -2.964 4.834 1.00 86.38 116 ILE A C 1
ATOM 896 O O . ILE A 1 116 ? -0.001 -1.880 5.157 1.00 86.38 116 ILE A O 1
#

pLDDT: mean 78.69, std 15.15, range [43.25, 97.12]

Sequence (116 aa):
MDAKKSVLIICDIFMRGECIFKGNVKRLNPPILPTELYDALVELTMPNEVIESKKLYSENNIEEIKAKHLTALVADDSLINLKFMGELLKVLGISTELAKDGNEAIEISKKGGIDI

Foldseek 3Di:
DDLQAEDEAEEAPVPDDDDPDPHHYDYDYPPDDLVNVVVVVLCLNPVPDPDVDDDDDDPVSLVVQLVVQAEAEAEALDPVVQVVVCVSCVVSNYHYDYHNHPVSSVVVVVVDRHRD